Protein AF-A0AAD7G9S0-F1 (afdb_monomer_lite)

Structure (mmCIF, N/CA/C/O backbone):
data_AF-A0AAD7G9S0-F1
#
_entry.id   AF-A0AAD7G9S0-F1
#
loop_
_atom_site.group_PDB
_atom_site.id
_atom_site.type_symbol
_atom_site.label_atom_id
_atom_site.label_alt_id
_atom_site.label_comp_id
_atom_site.label_asym_id
_atom_site.label_entity_id
_atom_site.label_seq_id
_atom_site.pdbx_PDB_ins_code
_atom_site.Cartn_x
_atom_site.Cartn_y
_atom_site.Cartn_z
_atom_site.occupancy
_atom_site.B_iso_or_equiv
_atom_site.auth_seq_id
_atom_site.auth_comp_id
_atom_site.auth_asym_id
_atom_site.auth_atom_id
_atom_site.pdbx_PDB_model_num
ATOM 1 N N . SER A 1 1 ? 6.472 1.713 18.475 1.00 78.75 1 SER A N 1
ATOM 2 C CA . SER A 1 1 ? 5.303 2.547 18.807 1.00 78.75 1 SER A CA 1
ATOM 3 C C . SER A 1 1 ? 4.099 1.665 19.075 1.00 78.75 1 SER A C 1
ATOM 5 O O . SER A 1 1 ? 4.051 0.574 18.514 1.00 78.75 1 SER A O 1
ATOM 7 N N . THR A 1 2 ? 3.165 2.113 19.916 1.00 86.69 2 THR A N 1
ATOM 8 C CA . THR A 1 2 ? 1.872 1.447 20.148 1.00 86.69 2 THR A CA 1
ATOM 9 C C . THR A 1 2 ? 0.812 2.234 19.392 1.00 86.69 2 THR A C 1
ATOM 11 O O . THR A 1 2 ? 0.481 3.342 19.797 1.00 86.69 2 THR A O 1
ATOM 14 N N . LEU A 1 3 ? 0.374 1.709 18.250 1.00 90.31 3 LEU A N 1
ATOM 15 C CA . LEU A 1 3 ? -0.622 2.353 17.385 1.00 90.31 3 LEU A CA 1
ATOM 16 C C . LEU A 1 3 ? -1.947 1.586 17.392 1.00 90.31 3 LEU A C 1
ATOM 18 O O . LEU A 1 3 ? -3.009 2.188 17.293 1.00 90.31 3 LEU A O 1
ATOM 22 N N . ASP A 1 4 ? -1.870 0.266 17.553 1.00 90.62 4 ASP A N 1
ATOM 23 C CA . ASP A 1 4 ? -3.021 -0.622 17.593 1.00 90.62 4 ASP A CA 1
ATOM 24 C C . ASP A 1 4 ? -3.566 -0.692 19.028 1.00 90.62 4 ASP A C 1
ATOM 26 O O . ASP A 1 4 ? -2.855 -1.086 19.957 1.00 90.62 4 ASP A O 1
ATOM 30 N N . LEU A 1 5 ? -4.820 -0.276 19.211 1.00 92.88 5 LEU A N 1
ATOM 31 C CA . LEU A 1 5 ? -5.505 -0.207 20.503 1.00 92.88 5 LEU A CA 1
ATOM 32 C C . LEU A 1 5 ? -6.819 -0.990 20.441 1.00 92.88 5 LEU A C 1
ATOM 34 O O . LEU A 1 5 ? -7.514 -0.965 19.426 1.00 92.88 5 LEU A O 1
ATOM 38 N N . VAL A 1 6 ? -7.179 -1.647 21.545 1.00 93.00 6 VAL A N 1
ATOM 39 C CA . VAL A 1 6 ? -8.491 -2.281 21.721 1.00 93.00 6 VAL A CA 1
ATOM 40 C C . VAL A 1 6 ? -9.240 -1.534 22.813 1.00 93.00 6 VAL A C 1
ATOM 42 O O . VAL A 1 6 ? -8.829 -1.544 23.972 1.00 93.00 6 VAL A O 1
ATOM 45 N N . SER A 1 7 ? -10.336 -0.884 22.432 1.00 94.06 7 SER A N 1
ATOM 46 C CA . SER A 1 7 ? -11.200 -0.137 23.345 1.00 94.06 7 SER A CA 1
ATOM 47 C C . SER A 1 7 ? -12.435 -0.960 23.694 1.00 94.06 7 SER A C 1
ATOM 49 O O . SER A 1 7 ? -13.038 -1.587 22.824 1.00 94.06 7 SER A O 1
ATOM 51 N N . ALA A 1 8 ? -12.836 -0.930 24.961 1.00 93.31 8 ALA A N 1
ATOM 52 C CA . ALA A 1 8 ? -14.018 -1.619 25.461 1.00 93.31 8 ALA A CA 1
ATOM 53 C C . ALA A 1 8 ? -14.800 -0.701 26.407 1.00 93.31 8 ALA A C 1
ATOM 55 O O . ALA A 1 8 ? -14.240 0.213 27.012 1.00 93.31 8 ALA A O 1
ATOM 56 N N . THR A 1 9 ? -16.101 -0.950 26.547 1.00 95.50 9 THR A N 1
ATOM 57 C CA . THR A 1 9 ? -16.894 -0.334 27.619 1.00 95.50 9 THR A CA 1
ATOM 58 C C . THR A 1 9 ? -16.418 -0.869 28.976 1.00 95.50 9 THR A C 1
ATOM 60 O O . THR A 1 9 ? -15.915 -1.995 29.023 1.00 95.50 9 THR A O 1
ATOM 63 N N . PRO A 1 10 ? -16.610 -0.136 30.092 1.00 94.94 10 PRO A N 1
ATOM 64 C CA . PRO A 1 10 ? -16.160 -0.591 31.413 1.00 94.94 10 PRO A CA 1
ATOM 65 C C . PRO A 1 10 ? -16.652 -2.004 31.757 1.00 94.94 10 PRO A C 1
ATOM 67 O O . PRO A 1 10 ? -15.861 -2.877 32.089 1.00 94.94 10 PRO A O 1
ATOM 70 N N . ARG A 1 11 ? -17.942 -2.275 31.515 1.00 92.94 11 ARG A N 1
ATOM 71 C CA . ARG A 1 11 ? -18.555 -3.592 31.747 1.00 92.94 11 ARG A CA 1
ATOM 72 C C . ARG A 1 11 ? -17.902 -4.724 30.945 1.00 92.94 11 ARG A C 1
ATOM 74 O O . ARG A 1 11 ? -17.866 -5.856 31.408 1.00 92.94 11 ARG A O 1
ATOM 81 N N . LEU A 1 12 ? -17.451 -4.451 29.720 1.00 93.06 12 LEU A N 1
ATOM 82 C CA . LEU A 1 12 ? -16.795 -5.456 28.884 1.00 93.06 12 LEU A CA 1
ATOM 83 C C . LEU A 1 12 ? -15.326 -5.633 29.291 1.00 93.06 12 LEU A C 1
ATOM 85 O O . LEU A 1 12 ? -14.822 -6.753 29.246 1.00 93.06 12 LEU A O 1
ATOM 89 N N . ALA A 1 13 ? -14.661 -4.560 29.727 1.00 94.06 13 ALA A N 1
ATOM 90 C CA . ALA A 1 13 ? -13.280 -4.601 30.200 1.00 94.06 13 ALA A CA 1
ATOM 91 C C . ALA A 1 13 ? -13.106 -5.563 31.389 1.00 94.06 13 ALA A C 1
ATOM 93 O O . ALA A 1 13 ? -12.151 -6.336 31.397 1.00 94.06 13 ALA A O 1
ATOM 94 N N . ASP A 1 14 ? -14.080 -5.613 32.304 1.00 94.31 14 ASP A N 1
ATOM 95 C CA . ASP A 1 14 ? -14.083 -6.533 33.457 1.00 94.31 14 ASP A CA 1
ATOM 96 C C . ASP A 1 14 ? -14.110 -8.021 33.060 1.00 94.31 14 ASP A C 1
ATOM 98 O O . ASP A 1 14 ? -13.763 -8.896 33.850 1.00 94.31 14 ASP A O 1
ATOM 102 N N . THR A 1 15 ? -14.516 -8.330 31.825 1.00 94.50 15 THR A N 1
ATOM 103 C CA . THR A 1 15 ? -14.580 -9.707 31.306 1.00 94.50 15 THR A CA 1
ATOM 104 C C . THR A 1 15 ? -13.339 -10.113 30.509 1.00 94.50 15 THR A C 1
ATOM 106 O O . THR A 1 15 ? -13.239 -11.258 30.059 1.00 94.50 15 THR A O 1
ATOM 109 N N . VAL A 1 16 ? -12.380 -9.204 30.312 1.00 95.69 16 VAL A N 1
ATOM 110 C CA . VAL A 1 16 ? -11.143 -9.484 29.574 1.00 95.69 16 VAL A CA 1
ATOM 111 C C . VAL A 1 16 ? -10.212 -10.335 30.436 1.00 95.69 16 VAL A C 1
ATOM 113 O O . VAL A 1 16 ? -9.744 -9.909 31.486 1.00 95.69 16 VAL A O 1
ATOM 116 N N . THR A 1 17 ? -9.893 -11.539 29.967 1.00 95.88 17 THR A N 1
ATOM 117 C CA . THR A 1 17 ? -8.989 -12.478 30.653 1.00 95.88 17 THR A CA 1
ATOM 118 C C . THR A 1 17 ? -7.565 -12.440 30.107 1.00 95.88 17 THR A C 1
ATOM 120 O O . THR A 1 17 ? -6.636 -12.916 30.757 1.00 95.88 17 THR A O 1
ATOM 123 N N . LYS A 1 18 ? -7.370 -11.873 28.911 1.00 95.69 18 LYS A N 1
ATOM 124 C CA . LYS A 1 18 ? -6.057 -11.714 28.278 1.00 95.69 18 LYS A CA 1
ATOM 125 C C . LYS A 1 18 ? -6.073 -10.520 27.331 1.00 95.69 18 LYS A C 1
ATOM 127 O O . LYS A 1 18 ? -6.995 -10.389 26.535 1.00 95.69 18 LYS A O 1
ATOM 132 N N . CYS A 1 19 ? -5.024 -9.706 27.375 1.00 95.00 19 CYS A N 1
ATOM 133 C CA . CYS A 1 19 ? -4.734 -8.675 26.381 1.00 95.00 19 CYS A CA 1
ATOM 134 C C . CYS A 1 19 ? -3.214 -8.599 26.211 1.00 95.00 19 CYS A C 1
ATOM 136 O O . CYS A 1 19 ? -2.512 -8.133 27.108 1.00 95.00 19 CYS A O 1
ATOM 138 N N . VAL A 1 20 ? -2.683 -9.141 25.114 1.00 94.69 20 VAL A N 1
ATOM 139 C CA . VAL A 1 20 ? -1.231 -9.212 24.876 1.00 94.69 20 VAL A CA 1
ATOM 140 C C . VAL A 1 20 ? -0.898 -8.897 23.428 1.00 94.69 20 VAL A C 1
ATOM 142 O O . VAL A 1 20 ? -1.687 -9.147 22.525 1.00 94.69 20 VAL A O 1
ATOM 145 N N . VAL A 1 21 ? 0.311 -8.398 23.192 1.00 93.50 21 VAL A N 1
ATOM 146 C CA . VAL A 1 21 ? 0.823 -8.205 21.835 1.00 93.50 21 VAL A CA 1
ATOM 147 C C . VAL A 1 21 ? 1.469 -9.505 21.352 1.00 93.50 21 VAL A C 1
ATOM 149 O O . VAL A 1 21 ? 2.402 -10.004 21.983 1.00 93.50 21 VAL A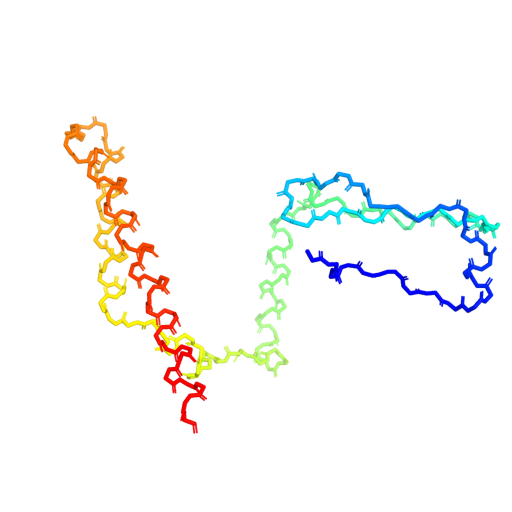 O 1
ATOM 152 N N . SER A 1 22 ? 0.993 -10.044 20.235 1.00 88.88 22 SER A N 1
ATOM 153 C CA . SER A 1 22 ? 1.470 -11.281 19.615 1.00 88.88 22 SER A CA 1
ATOM 154 C C . SER A 1 22 ? 2.284 -11.015 18.340 1.00 88.88 22 SER A C 1
ATOM 156 O O . SER A 1 22 ? 2.586 -9.871 17.974 1.00 88.88 22 SER A O 1
ATOM 158 N N . ARG A 1 23 ? 2.753 -12.084 17.685 1.00 84.88 23 ARG A N 1
ATOM 159 C CA . ARG A 1 23 ? 3.658 -11.978 16.530 1.00 84.88 23 ARG A CA 1
ATOM 160 C C . ARG A 1 23 ? 2.921 -11.399 15.317 1.00 84.88 23 ARG A C 1
ATOM 162 O O . ARG A 1 23 ? 1.815 -11.814 15.001 1.00 84.88 23 ARG A O 1
ATOM 169 N N . GLY A 1 24 ? 3.564 -10.478 14.600 1.00 79.69 24 GLY A N 1
ATOM 170 C CA . GLY A 1 24 ? 3.067 -9.997 13.308 1.00 79.69 24 GLY A CA 1
ATOM 171 C C . GLY A 1 24 ? 3.170 -11.073 12.218 1.00 79.69 24 GLY A C 1
ATOM 172 O O . GLY A 1 24 ? 4.185 -11.764 12.112 1.00 79.69 24 GLY A O 1
ATOM 173 N N . PHE A 1 25 ? 2.137 -11.200 11.383 1.00 82.62 25 PHE A N 1
ATOM 174 C CA . PHE A 1 25 ? 2.090 -12.135 10.249 1.00 82.62 25 PHE A CA 1
ATOM 175 C C . PHE A 1 25 ? 2.567 -11.467 8.949 1.00 82.62 25 PHE A C 1
ATOM 177 O O . PHE A 1 25 ? 1.815 -11.330 7.989 1.00 82.62 25 PHE A O 1
ATOM 184 N N . GLY A 1 26 ? 3.820 -11.004 8.929 1.00 83.94 26 GLY A N 1
ATOM 185 C CA . GLY A 1 26 ? 4.415 -10.357 7.749 1.00 83.94 26 GLY A CA 1
ATOM 186 C C . GLY A 1 26 ? 4.017 -8.890 7.531 1.00 83.94 26 GLY A C 1
ATOM 187 O O . GLY A 1 26 ? 4.447 -8.295 6.547 1.00 83.94 26 GLY A O 1
ATOM 188 N N . SER A 1 27 ? 3.241 -8.309 8.451 1.00 86.19 27 SER A N 1
ATOM 189 C CA . SER A 1 27 ? 3.047 -6.860 8.585 1.00 86.19 27 SER A CA 1
ATOM 190 C C . SER A 1 27 ? 4.174 -6.246 9.429 1.00 86.19 27 SER A C 1
ATOM 192 O O . SER A 1 27 ? 4.782 -6.938 10.250 1.00 86.19 27 SER A O 1
ATOM 194 N N . ASP A 1 28 ? 4.450 -4.954 9.248 1.00 89.44 28 ASP A N 1
ATOM 195 C CA . ASP A 1 28 ? 5.295 -4.149 10.142 1.00 89.44 28 ASP A CA 1
ATOM 196 C C . ASP A 1 28 ? 4.601 -3.814 11.478 1.00 89.44 28 ASP A C 1
ATOM 198 O O . ASP A 1 28 ? 5.248 -3.347 12.418 1.00 89.44 28 ASP A O 1
ATOM 202 N N . HIS A 1 29 ? 3.310 -4.140 11.594 1.00 90.94 29 HIS A N 1
ATOM 203 C CA . HIS A 1 29 ? 2.539 -4.123 12.834 1.00 90.94 29 HIS A CA 1
ATOM 204 C C . HIS A 1 29 ? 2.589 -5.463 13.584 1.00 90.94 29 HIS A C 1
ATOM 206 O O . HIS A 1 29 ? 2.794 -6.539 13.010 1.00 90.94 29 HIS A O 1
ATOM 212 N N . ARG A 1 30 ? 2.340 -5.404 14.898 1.00 90.50 30 ARG A N 1
ATOM 213 C CA . ARG A 1 30 ? 2.144 -6.585 15.753 1.00 90.50 30 ARG A CA 1
ATOM 214 C C . ARG A 1 30 ? 0.656 -6.778 16.031 1.00 90.50 30 ARG A C 1
ATOM 216 O O . ARG A 1 30 ? -0.080 -5.806 16.128 1.00 90.50 30 ARG A O 1
ATOM 223 N N . CYS A 1 31 ? 0.220 -8.025 16.155 1.00 92.62 31 CYS A N 1
ATOM 224 C CA . CYS A 1 31 ? -1.175 -8.326 16.459 1.00 92.62 31 CYS A CA 1
ATOM 225 C C . CYS A 1 31 ? -1.450 -8.108 17.960 1.00 92.62 31 CYS A C 1
ATOM 227 O O . CYS A 1 31 ? -0.545 -8.260 18.781 1.00 92.62 31 CYS A O 1
ATOM 229 N N . VAL A 1 32 ? -2.674 -7.716 18.318 1.00 93.94 32 VAL A N 1
ATOM 230 C CA . VAL A 1 32 ? -3.133 -7.618 19.710 1.00 93.94 32 VAL A CA 1
ATOM 231 C C . VAL A 1 32 ? -4.133 -8.746 19.942 1.00 93.94 32 VAL A C 1
ATOM 233 O O . VAL A 1 32 ? -5.239 -8.723 19.405 1.00 93.94 32 VAL A O 1
ATOM 236 N N . ASP A 1 33 ? -3.736 -9.739 20.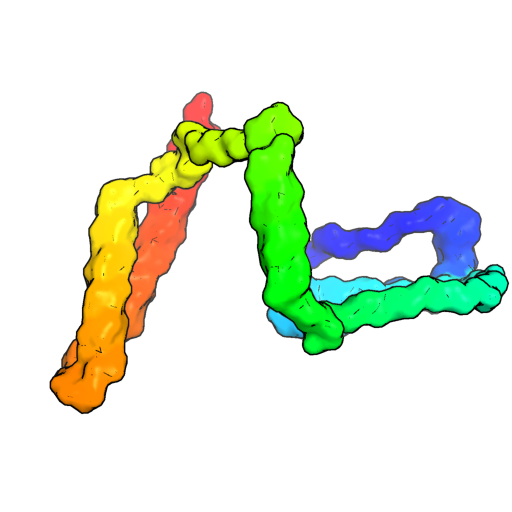732 1.00 94.12 33 ASP A N 1
ATOM 237 C CA . ASP A 1 33 ? -4.574 -10.877 21.092 1.00 94.12 33 ASP A CA 1
ATOM 238 C C . ASP A 1 33 ? -5.385 -10.532 22.342 1.00 94.12 33 ASP A C 1
ATOM 240 O O . ASP A 1 33 ? -4.819 -10.336 23.426 1.00 94.12 33 ASP A O 1
ATOM 244 N N . VAL A 1 34 ? -6.711 -10.524 22.207 1.00 95.19 34 VAL A N 1
ATOM 245 C CA . VAL A 1 34 ? -7.640 -10.299 23.319 1.00 95.19 34 VAL A CA 1
ATOM 246 C C . VAL A 1 34 ? -8.508 -11.530 23.530 1.00 95.19 34 VAL A C 1
ATOM 248 O O . VAL A 1 34 ? -9.083 -12.074 22.590 1.00 95.19 34 VAL A O 1
ATOM 251 N N . THR A 1 35 ? -8.603 -11.987 24.775 1.00 95.12 35 THR A N 1
ATOM 252 C CA . THR A 1 35 ? -9.533 -13.042 25.186 1.00 95.12 35 THR A CA 1
ATOM 253 C C . THR A 1 35 ? -10.535 -12.452 26.158 1.00 95.12 35 THR A C 1
ATOM 255 O O . THR A 1 35 ? -10.158 -11.807 27.135 1.00 95.12 35 THR A O 1
ATOM 258 N N . ILE A 1 36 ? -11.812 -12.667 25.861 1.00 95.00 36 ILE A N 1
ATOM 259 C CA . ILE A 1 36 ? -12.940 -12.126 26.612 1.00 95.00 36 ILE A CA 1
ATOM 260 C C . ILE A 1 36 ? -13.787 -13.307 27.078 1.00 95.00 36 ILE A C 1
ATOM 262 O O . ILE A 1 36 ? -14.163 -14.160 26.273 1.00 95.00 36 ILE A O 1
ATOM 266 N N . ASN A 1 37 ? -14.074 -13.369 28.373 1.00 93.62 37 ASN A N 1
ATOM 267 C CA . ASN A 1 37 ? -14.914 -14.398 28.963 1.00 93.62 37 ASN A CA 1
ATOM 268 C C . ASN A 1 37 ? -16.383 -13.962 28.937 1.00 93.62 37 ASN A C 1
ATOM 270 O O . ASN A 1 37 ? -16.898 -13.400 29.902 1.00 93.62 37 ASN A O 1
ATOM 274 N N . ILE A 1 38 ? -17.046 -14.203 27.809 1.00 90.88 38 ILE A N 1
ATOM 275 C CA . ILE A 1 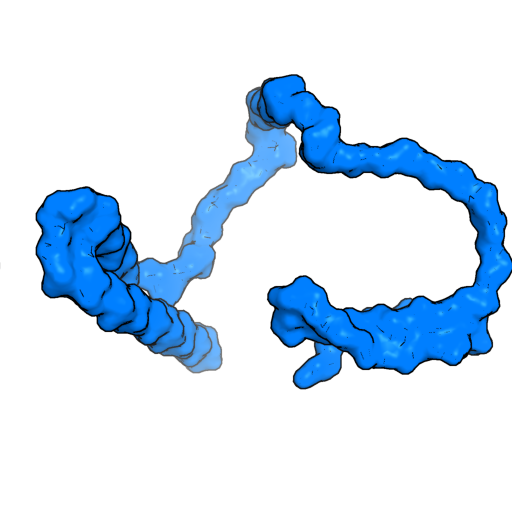38 ? -18.464 -13.893 27.617 1.00 90.88 38 ILE A CA 1
ATOM 276 C C . ILE A 1 38 ? -19.215 -15.110 27.084 1.00 90.88 38 ILE A C 1
ATOM 278 O O . ILE A 1 38 ? -18.749 -15.811 26.186 1.00 90.88 38 ILE A O 1
ATOM 282 N N . ALA A 1 39 ? -20.414 -15.342 27.615 1.00 85.94 39 ALA A N 1
ATOM 283 C CA . ALA A 1 39 ? -21.335 -16.322 27.062 1.00 85.94 39 ALA A CA 1
ATOM 284 C C . ALA A 1 39 ? -22.013 -15.720 25.823 1.00 85.94 39 ALA A C 1
ATOM 286 O O . ALA A 1 39 ? -22.863 -14.838 25.935 1.00 85.94 39 ALA A O 1
ATOM 287 N N . LEU A 1 40 ? -21.618 -16.180 24.636 1.00 82.00 40 LEU A N 1
ATOM 288 C CA . LEU A 1 40 ? -22.260 -15.810 23.377 1.00 82.00 40 LEU A CA 1
ATOM 289 C C . LEU A 1 40 ? -23.237 -16.908 22.954 1.00 82.00 40 LEU A C 1
ATOM 291 O O . LEU A 1 40 ? -22.895 -18.092 22.961 1.00 82.00 40 LEU A O 1
ATOM 295 N N . GLY A 1 41 ? -24.441 -16.514 22.538 1.00 83.75 41 GLY A N 1
ATOM 296 C CA . GLY A 1 41 ? -25.319 -17.410 21.794 1.00 83.75 41 GLY A CA 1
ATOM 297 C C . GLY A 1 41 ? -24.642 -17.804 20.481 1.00 83.75 41 GLY A C 1
ATOM 298 O O . GLY A 1 41 ? -24.125 -16.943 19.768 1.00 83.75 41 GLY A O 1
ATOM 299 N N . LYS A 1 42 ? -24.612 -19.100 20.160 1.00 78.19 42 LYS A N 1
ATOM 300 C CA . LYS A 1 42 ? -24.124 -19.561 18.858 1.00 78.19 42 LYS A CA 1
ATOM 301 C C . LYS A 1 42 ? -25.166 -19.198 17.806 1.00 78.19 42 LYS A C 1
ATOM 303 O O . LYS A 1 42 ? -26.234 -19.799 17.772 1.00 78.19 42 LYS A O 1
ATOM 308 N N . THR A 1 43 ? -24.858 -18.224 16.965 1.00 83.12 43 THR A N 1
ATOM 309 C CA . THR A 1 43 ? -25.584 -18.006 15.715 1.00 83.12 43 THR A CA 1
ATOM 310 C C . THR A 1 43 ? -24.872 -18.774 14.610 1.00 83.12 43 THR A C 1
ATOM 312 O O . THR A 1 43 ? -23.639 -18.835 14.592 1.00 83.12 43 THR A O 1
ATOM 315 N N . GLU A 1 44 ? -25.622 -19.395 13.698 1.00 84.31 44 GLU A N 1
ATOM 316 C CA . GLU A 1 44 ? -24.998 -19.918 12.486 1.00 84.31 44 GLU A CA 1
ATOM 317 C C . GLU A 1 44 ? -24.491 -18.727 11.668 1.00 84.31 44 GLU A C 1
ATOM 319 O O . GLU A 1 44 ? -25.282 -17.842 11.319 1.00 84.31 44 GLU A O 1
ATOM 324 N N . PRO A 1 45 ? -23.175 -18.633 11.408 1.00 80.38 45 PRO A N 1
ATOM 325 C CA . PRO A 1 45 ? -22.668 -17.550 10.596 1.00 80.38 45 PRO A CA 1
ATOM 326 C C . PRO A 1 45 ? -23.224 -17.709 9.178 1.00 80.38 45 PRO A C 1
ATOM 328 O O . PRO A 1 45 ? -23.301 -18.837 8.679 1.00 80.38 45 PRO A O 1
ATOM 331 N N . PRO A 1 46 ? -23.556 -16.605 8.489 1.00 81.88 46 PRO A N 1
ATOM 332 C CA . PRO A 1 46 ? -23.868 -16.683 7.074 1.00 81.88 46 PRO A CA 1
ATOM 333 C C . PRO A 1 46 ? -22.701 -17.356 6.331 1.00 81.88 46 PRO A C 1
ATOM 335 O O . PRO A 1 46 ? -21.542 -17.245 6.763 1.00 81.88 46 PRO A O 1
ATOM 338 N N . PRO A 1 47 ? -22.976 -18.062 5.222 1.00 83.38 47 PRO A N 1
ATOM 339 C CA . PRO A 1 47 ? -21.939 -18.722 4.448 1.00 83.38 47 PRO A CA 1
ATOM 340 C C . PRO A 1 47 ? -20.835 -17.720 4.104 1.00 83.38 47 PRO A C 1
ATOM 342 O O . PRO A 1 47 ? -21.073 -16.658 3.529 1.00 83.38 47 PRO A O 1
ATOM 345 N N . ARG A 1 48 ? -19.601 -18.044 4.502 1.00 81.75 48 ARG A N 1
ATOM 346 C CA . ARG A 1 48 ? -18.443 -17.203 4.202 1.00 81.75 48 ARG A CA 1
ATOM 347 C C . ARG A 1 48 ? -18.173 -17.258 2.705 1.00 81.75 48 ARG A C 1
ATOM 349 O O . ARG A 1 48 ? -17.759 -18.297 2.194 1.00 81.75 48 ARG A O 1
ATOM 356 N N . TYR A 1 49 ? -18.341 -16.129 2.026 1.00 80.94 49 TYR A N 1
ATOM 357 C CA . TYR A 1 49 ? -17.928 -15.982 0.636 1.00 80.94 49 TYR A CA 1
ATOM 358 C C . TYR A 1 49 ? -16.409 -16.155 0.533 1.00 80.94 49 TYR A C 1
ATOM 360 O O . TYR A 1 49 ? -15.629 -15.367 1.073 1.00 80.94 49 TYR A O 1
ATOM 368 N N . ARG A 1 50 ? -15.970 -17.222 -0.138 1.00 84.06 50 ARG A N 1
ATOM 369 C CA . ARG A 1 50 ? -14.555 -17.461 -0.423 1.00 84.06 50 ARG A CA 1
ATOM 370 C C . ARG A 1 50 ? -14.207 -16.773 -1.731 1.00 84.06 50 ARG A C 1
ATOM 372 O O . ARG A 1 50 ? -14.672 -17.192 -2.779 1.00 84.06 50 ARG A O 1
ATOM 379 N N . TRP A 1 51 ? -13.322 -15.778 -1.683 1.00 83.44 51 TRP A N 1
ATOM 380 C CA . TRP A 1 51 ? -12.837 -15.075 -2.881 1.00 83.44 51 TRP A CA 1
ATOM 381 C C . TRP A 1 51 ? -12.234 -16.013 -3.944 1.00 83.44 51 TRP A C 1
ATOM 383 O O . TRP A 1 51 ? -12.221 -15.688 -5.124 1.00 83.44 51 TRP A O 1
ATOM 393 N N . ARG A 1 52 ? -11.740 -17.187 -3.529 1.00 86.44 52 ARG A N 1
ATOM 394 C CA . ARG A 1 52 ? -11.210 -18.226 -4.426 1.00 86.44 52 ARG A CA 1
ATOM 395 C C . ARG A 1 52 ? -12.296 -18.952 -5.220 1.00 86.44 52 ARG A C 1
ATOM 397 O O . ARG A 1 52 ? -12.006 -19.418 -6.311 1.00 86.44 52 ARG A O 1
ATOM 404 N N . ASP A 1 53 ? -13.508 -19.017 -4.675 1.00 88.81 53 ASP A N 1
ATOM 405 C CA . ASP A 1 53 ? -14.656 -19.711 -5.267 1.00 88.81 53 ASP A CA 1
ATOM 406 C C . ASP A 1 53 ? -15.536 -18.736 -6.077 1.00 88.81 53 ASP A C 1
ATOM 408 O O . ASP A 1 53 ? -16.621 -19.090 -6.536 1.00 88.81 53 ASP A O 1
ATOM 412 N N . VAL A 1 54 ? -15.091 -17.484 -6.236 1.00 89.00 54 VAL A N 1
ATOM 413 C CA . VAL A 1 54 ? -15.806 -16.462 -7.003 1.00 89.00 54 VAL A CA 1
ATOM 414 C C . VAL A 1 54 ? -15.704 -16.782 -8.490 1.00 89.00 54 VAL A C 1
ATOM 416 O O . VAL A 1 54 ? -14.614 -16.974 -9.028 1.00 89.00 54 VAL A O 1
ATOM 419 N N . ASN A 1 55 ? -16.848 -16.766 -9.175 1.00 92.44 55 ASN A N 1
ATOM 420 C CA . ASN A 1 55 ? -16.878 -16.690 -10.629 1.00 92.44 55 ASN A CA 1
ATOM 421 C C . ASN A 1 55 ? -16.481 -15.268 -11.051 1.00 92.44 55 ASN A C 1
ATOM 423 O O . ASN A 1 55 ? -17.306 -14.351 -11.060 1.00 92.44 55 ASN A O 1
ATOM 427 N N . TRP A 1 56 ? -15.196 -15.088 -11.353 1.00 89.94 56 TRP A N 1
ATOM 428 C CA . TRP A 1 56 ? -14.626 -13.788 -11.700 1.00 89.94 56 TRP A CA 1
ATOM 429 C C . TRP A 1 56 ? -15.236 -13.183 -12.961 1.00 89.94 56 TRP A C 1
ATOM 431 O O . TRP A 1 56 ? -15.389 -11.966 -13.019 1.00 89.94 56 TRP A O 1
ATOM 441 N N . ASP A 1 57 ? -15.645 -14.003 -13.926 1.00 94.31 57 ASP A N 1
ATOM 442 C CA . ASP A 1 57 ? -16.258 -13.514 -15.162 1.00 94.31 57 ASP A CA 1
ATOM 443 C C . ASP A 1 57 ? -17.632 -12.897 -14.881 1.00 94.31 57 ASP A C 1
ATOM 445 O O . ASP A 1 57 ? -17.922 -11.781 -15.314 1.00 94.31 57 ASP A O 1
ATOM 449 N N . ALA A 1 58 ? -18.457 -13.581 -14.082 1.00 93.38 58 ALA A N 1
ATOM 450 C CA . ALA A 1 58 ? -19.761 -13.068 -13.669 1.00 93.38 58 ALA A CA 1
ATOM 451 C C . ALA A 1 58 ? -19.633 -11.813 -12.792 1.00 93.38 58 ALA A C 1
ATOM 453 O O . ALA A 1 58 ? -20.380 -10.853 -12.979 1.00 93.38 58 ALA A O 1
ATOM 454 N N . PHE A 1 59 ? -18.671 -11.801 -11.864 1.00 90.25 59 PHE A N 1
ATOM 455 C CA . PHE A 1 59 ? -18.405 -10.644 -11.010 1.00 90.25 59 PHE A CA 1
ATOM 456 C C . PHE A 1 59 ? -17.952 -9.426 -11.822 1.00 90.25 59 PHE A C 1
ATOM 458 O O . PHE A 1 59 ? -18.530 -8.353 -11.677 1.00 90.25 59 PHE A O 1
ATOM 465 N N . ASN A 1 60 ? -16.963 -9.586 -12.706 1.00 90.62 60 ASN A N 1
ATOM 466 C CA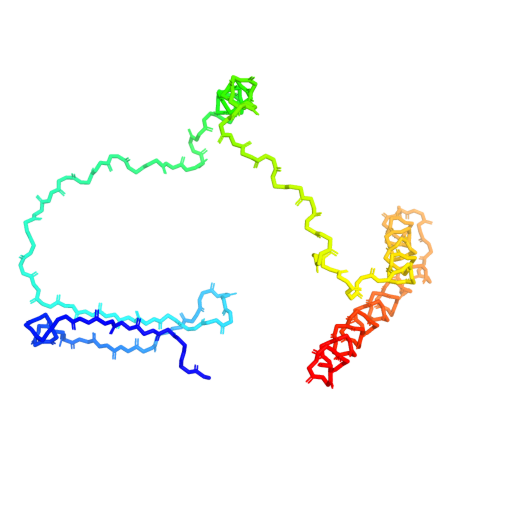 . ASN A 1 60 ? -16.456 -8.488 -13.530 1.00 90.62 60 ASN A CA 1
ATOM 467 C C . ASN A 1 60 ? -17.545 -7.937 -14.450 1.00 90.62 60 ASN A C 1
ATOM 469 O O . ASN A 1 60 ? -17.677 -6.722 -14.570 1.00 90.62 60 ASN A O 1
ATOM 473 N N . LYS A 1 61 ? -18.374 -8.813 -15.031 1.00 93.00 61 LYS A N 1
ATOM 474 C CA . LYS A 1 61 ? -19.531 -8.395 -15.823 1.00 93.00 61 LYS A CA 1
ATOM 475 C C . LYS A 1 61 ? -20.517 -7.572 -14.990 1.00 93.00 61 LYS A C 1
ATOM 477 O O . LYS A 1 61 ? -20.909 -6.494 -15.415 1.00 93.00 61 LYS A O 1
ATOM 482 N N . ALA A 1 62 ? -20.866 -8.032 -13.787 1.00 89.06 62 ALA A N 1
ATOM 483 C CA . ALA A 1 62 ? -21.759 -7.294 -12.895 1.00 89.06 62 ALA A CA 1
ATOM 484 C C . ALA A 1 62 ? -21.175 -5.932 -12.474 1.00 89.06 62 ALA A C 1
ATOM 486 O O . ALA A 1 62 ? -21.905 -4.942 -12.420 1.00 89.06 62 ALA A O 1
ATOM 487 N N . VAL A 1 63 ? -19.864 -5.861 -12.211 1.00 86.19 63 VAL A N 1
ATOM 488 C CA . VAL A 1 63 ? -19.162 -4.601 -11.916 1.00 86.19 63 VAL A CA 1
ATOM 489 C C . VAL A 1 63 ? -19.209 -3.664 -13.117 1.00 86.19 63 VAL A C 1
ATOM 491 O O . VAL A 1 63 ? -19.525 -2.493 -12.949 1.00 86.19 63 VAL A O 1
ATOM 494 N N . GLU A 1 64 ? -18.937 -4.156 -14.324 1.00 84.75 64 GLU A N 1
ATOM 495 C CA . GLU A 1 64 ? -19.023 -3.347 -15.539 1.00 84.75 64 GLU A CA 1
ATOM 496 C C . GLU A 1 64 ? -20.435 -2.827 -15.793 1.00 84.75 64 GLU A C 1
ATOM 498 O O . GLU A 1 64 ? -20.591 -1.651 -16.108 1.00 84.75 64 GLU A O 1
ATOM 503 N N . ASP A 1 65 ? -21.448 -3.681 -15.663 1.00 83.94 65 ASP A N 1
ATOM 504 C CA . ASP A 1 65 ? -22.845 -3.306 -15.877 1.00 83.94 65 ASP A CA 1
ATOM 505 C C . ASP A 1 65 ? -23.280 -2.244 -14.853 1.00 83.94 65 ASP A C 1
ATOM 507 O O . ASP A 1 65 ? -23.855 -1.226 -15.239 1.00 83.94 65 ASP A O 1
ATOM 511 N N . THR A 1 66 ? -22.895 -2.412 -13.581 1.00 80.31 66 THR A N 1
ATOM 512 C CA . THR A 1 66 ? -23.137 -1.420 -12.518 1.00 80.31 66 THR A CA 1
ATOM 513 C C . THR A 1 66 ? -22.385 -0.116 -12.791 1.00 80.31 66 THR A C 1
ATOM 515 O O . THR A 1 66 ? -22.963 0.962 -12.731 1.00 80.31 66 THR A O 1
ATOM 518 N N . CYS A 1 67 ? -21.099 -0.170 -13.148 1.00 70.62 67 CYS A N 1
ATOM 519 C CA . CYS A 1 67 ? -20.319 1.034 -13.442 1.00 70.62 67 CYS A CA 1
ATOM 520 C C . CYS A 1 67 ? -20.847 1.789 -14.670 1.00 70.62 67 CYS A C 1
ATOM 522 O O . CYS A 1 67 ? -20.812 3.017 -14.675 1.00 70.62 67 CYS A O 1
ATOM 524 N N . LYS A 1 68 ? -21.351 1.077 -15.688 1.00 67.94 68 LYS A N 1
ATOM 525 C CA . LYS A 1 68 ? -21.989 1.674 -16.871 1.00 67.94 68 LYS A CA 1
ATOM 526 C C . LYS A 1 68 ? -23.319 2.341 -16.512 1.00 67.94 68 LYS A C 1
ATOM 528 O O . LYS A 1 68 ? -23.625 3.387 -17.082 1.00 67.94 68 LYS A O 1
ATOM 533 N N . SER A 1 69 ? -24.091 1.777 -15.577 1.00 64.81 69 SER A N 1
ATOM 534 C CA . SER A 1 69 ? -25.352 2.373 -15.112 1.00 64.81 69 SER A CA 1
ATOM 535 C C . SER A 1 69 ? -25.157 3.533 -14.126 1.00 64.81 69 SER A C 1
ATOM 537 O O . SER A 1 69 ? -25.978 4.446 -14.108 1.00 64.81 69 SER A O 1
ATOM 539 N N . ASP A 1 70 ? -24.063 3.537 -13.357 1.00 57.81 70 ASP A N 1
ATOM 540 C CA . ASP A 1 70 ? -23.807 4.456 -12.233 1.00 57.81 70 ASP A CA 1
ATOM 541 C C . ASP A 1 70 ? -22.706 5.508 -12.484 1.00 57.81 70 ASP A C 1
ATOM 543 O O . ASP A 1 70 ? -22.143 6.080 -11.545 1.00 57.81 70 ASP A O 1
ATOM 547 N N . HIS A 1 71 ? -22.430 5.876 -13.741 1.00 57.09 71 HIS A N 1
ATOM 548 C CA . HIS A 1 71 ? -21.603 7.063 -14.033 1.00 57.09 71 HIS A CA 1
ATOM 549 C C . HIS A 1 71 ? -22.173 8.372 -13.436 1.00 57.09 71 HIS A C 1
ATOM 551 O O . HIS A 1 71 ? -21.464 9.375 -13.382 1.00 57.09 71 HIS A O 1
ATOM 557 N N . ALA A 1 72 ? -23.433 8.368 -12.985 1.00 58.69 72 ALA A N 1
ATOM 558 C CA . ALA A 1 72 ? -24.092 9.494 -12.327 1.00 58.69 72 ALA A CA 1
ATOM 559 C C . ALA A 1 72 ? -23.931 9.524 -10.789 1.00 58.69 72 ALA A C 1
ATOM 561 O O . ALA A 1 72 ? -24.046 10.595 -10.198 1.00 58.69 72 ALA A O 1
ATOM 562 N N . THR A 1 73 ? -23.681 8.387 -10.127 1.00 63.78 73 THR A N 1
ATOM 563 C CA . THR A 1 73 ? -23.730 8.241 -8.652 1.00 63.78 73 THR A CA 1
ATOM 564 C C . THR A 1 73 ? -22.367 8.008 -8.011 1.00 63.78 73 THR A C 1
ATOM 566 O O . THR A 1 73 ? -22.176 8.377 -6.851 1.00 63.78 73 THR A O 1
ATOM 569 N N . VAL A 1 74 ? -21.394 7.455 -8.741 1.00 61.19 74 VAL A N 1
ATOM 570 C CA . VAL A 1 74 ? -20.007 7.366 -8.269 1.00 61.19 74 VAL A CA 1
ATOM 571 C C . VAL A 1 74 ? -19.237 8.550 -8.846 1.00 61.19 74 VAL A C 1
ATOM 573 O O . VAL A 1 74 ? -18.882 8.510 -10.027 1.00 61.19 74 VAL A O 1
ATOM 576 N N . PRO A 1 75 ? -18.952 9.610 -8.061 1.00 65.50 75 PRO A N 1
ATOM 577 C CA . PRO A 1 75 ? -18.095 10.676 -8.544 1.00 65.50 75 PRO A CA 1
ATOM 578 C C . PRO A 1 75 ? -16.758 10.045 -8.912 1.00 65.50 75 PRO A C 1
ATOM 580 O O . PRO A 1 75 ? -16.051 9.496 -8.062 1.00 65.50 75 PRO A O 1
ATOM 583 N N . LEU A 1 76 ? -16.424 10.096 -10.201 1.00 64.19 76 LEU A N 1
ATOM 584 C CA . LEU A 1 76 ? -15.078 9.810 -10.658 1.00 64.19 76 LEU A CA 1
ATOM 585 C C . LEU A 1 76 ? -14.192 10.812 -9.934 1.00 64.19 76 LEU A C 1
ATOM 587 O O . LEU A 1 76 ? -14.190 11.992 -10.273 1.00 64.19 76 LEU A O 1
ATOM 591 N N . ALA A 1 77 ? -13.512 10.358 -8.881 1.00 65.88 77 ALA A N 1
ATOM 592 C CA . ALA A 1 77 ? -12.595 11.199 -8.143 1.00 65.88 77 ALA A CA 1
ATOM 593 C C . ALA A 1 77 ? -11.549 11.678 -9.145 1.00 65.88 77 ALA A C 1
ATOM 595 O O . ALA A 1 77 ? -10.679 10.912 -9.579 1.00 65.88 77 ALA A O 1
ATOM 596 N N . GLU A 1 78 ? -11.672 12.937 -9.561 1.00 62.16 78 GLU A N 1
ATOM 597 C CA . GLU A 1 78 ? -10.673 13.549 -10.407 1.00 62.16 78 GLU A CA 1
ATOM 598 C C . GLU A 1 78 ? -9.332 13.430 -9.693 1.00 62.16 78 GLU A C 1
ATOM 600 O O . GLU A 1 78 ? -9.238 13.420 -8.458 1.00 62.16 78 GLU A O 1
ATOM 605 N N . LYS A 1 79 ? -8.261 13.302 -10.474 1.00 64.62 79 LYS A N 1
ATOM 606 C CA . LYS A 1 79 ? -6.918 13.355 -9.908 1.00 64.62 79 LYS A CA 1
ATOM 607 C C . LYS A 1 79 ? -6.803 14.691 -9.185 1.00 64.62 79 LYS A C 1
ATOM 609 O O . LYS A 1 79 ? -6.667 15.724 -9.829 1.00 64.62 79 LYS A O 1
ATOM 614 N N . CYS A 1 80 ? -6.872 14.664 -7.858 1.00 66.88 80 CYS A N 1
ATOM 615 C CA . CYS A 1 80 ? -6.741 15.871 -7.065 1.00 66.88 80 CYS A CA 1
ATOM 616 C C . CYS A 1 80 ? -5.424 16.557 -7.449 1.00 66.88 80 CYS A C 1
ATOM 618 O O . CYS A 1 80 ? -4.374 15.911 -7.440 1.00 66.88 80 CYS A O 1
ATOM 620 N N . ALA A 1 81 ? -5.466 17.849 -7.783 1.00 65.88 81 ALA A N 1
ATOM 621 C CA . ALA A 1 81 ? -4.285 18.620 -8.185 1.00 65.88 81 ALA A CA 1
ATOM 622 C C . ALA A 1 81 ? -3.185 18.638 -7.101 1.00 65.88 81 ALA A C 1
ATOM 624 O O . ALA A 1 81 ? -2.010 18.875 -7.383 1.00 65.88 81 ALA A O 1
ATOM 625 N N . PHE A 1 82 ? -3.554 18.360 -5.849 1.00 68.12 82 PHE A N 1
ATOM 626 C CA . PHE A 1 82 ? -2.633 18.223 -4.721 1.00 68.12 82 PHE A CA 1
ATOM 627 C C . PHE A 1 82 ? -2.064 16.801 -4.574 1.00 68.12 82 PHE A C 1
ATOM 629 O O . PHE A 1 82 ? -1.064 16.594 -3.882 1.00 68.12 82 PHE A O 1
ATOM 636 N N . SER A 1 83 ? -2.649 15.810 -5.251 1.00 70.62 83 SER A N 1
ATOM 637 C CA . SER A 1 83 ? -2.179 14.428 -5.233 1.00 70.62 83 SER A CA 1
ATOM 638 C C . SER A 1 83 ? -0.823 14.336 -5.928 1.00 70.62 83 SER A C 1
ATOM 640 O O . SER A 1 83 ? -0.709 14.448 -7.146 1.00 70.62 83 SER A O 1
ATOM 642 N N . LYS A 1 84 ? 0.222 14.096 -5.126 1.00 79.94 84 LYS A N 1
ATOM 643 C CA . LYS A 1 84 ? 1.610 13.889 -5.573 1.00 79.94 84 LYS A CA 1
ATOM 644 C C . LYS A 1 84 ? 2.294 15.129 -6.168 1.00 79.94 84 LYS A C 1
ATOM 646 O O . LYS A 1 84 ? 3.085 14.984 -7.094 1.00 79.94 84 LYS A O 1
ATOM 651 N N . ARG A 1 85 ? 2.112 16.317 -5.577 1.00 84.94 85 ARG A N 1
ATOM 652 C CA . ARG A 1 85 ? 2.936 17.512 -5.891 1.00 84.94 85 ARG A CA 1
ATOM 653 C C . ARG A 1 85 ? 4.447 17.265 -5.784 1.00 84.94 85 ARG A C 1
ATOM 655 O O . ARG A 1 85 ? 5.230 17.822 -6.541 1.00 84.94 85 ARG A O 1
ATOM 662 N N . TRP A 1 86 ? 4.854 16.351 -4.905 1.00 90.12 86 TRP A N 1
ATOM 663 C CA . TRP A 1 86 ? 6.239 15.893 -4.793 1.00 90.12 86 TRP A CA 1
ATOM 664 C C . TRP A 1 86 ? 6.739 15.075 -6.002 1.00 90.12 86 TRP A C 1
ATOM 666 O O . TRP A 1 86 ? 7.934 14.805 -6.086 1.00 90.12 86 TRP A O 1
ATOM 676 N N . PHE A 1 87 ? 5.885 14.623 -6.927 1.00 93.19 87 PHE A N 1
ATOM 677 C CA . PHE A 1 87 ? 6.285 13.767 -8.048 1.00 93.19 87 PHE A CA 1
ATOM 678 C C . PHE A 1 87 ? 6.681 14.589 -9.281 1.00 93.19 87 PHE A C 1
ATOM 680 O O . PHE A 1 87 ? 5.846 14.987 -10.088 1.00 93.19 87 PHE A O 1
ATOM 687 N N . THR A 1 88 ? 7.983 14.821 -9.430 1.00 93.88 88 THR A N 1
ATOM 688 C CA . THR A 1 88 ? 8.548 15.684 -10.474 1.00 93.88 88 THR A CA 1
ATOM 689 C C . THR A 1 88 ? 8.762 14.964 -11.810 1.00 93.88 88 THR A C 1
ATOM 691 O O . THR A 1 88 ? 8.793 13.730 -11.889 1.00 93.88 88 THR A O 1
ATOM 694 N N . ALA A 1 89 ? 8.971 15.744 -12.878 1.00 94.44 89 ALA A N 1
A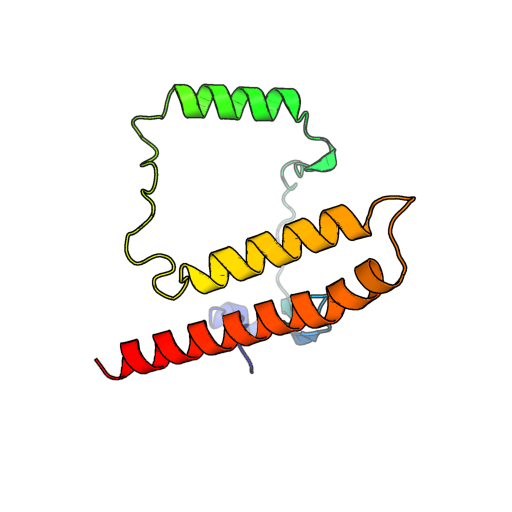TOM 695 C CA . ALA A 1 89 ? 9.335 15.226 -14.198 1.00 94.44 89 ALA A CA 1
ATOM 696 C C . ALA A 1 89 ? 10.625 14.382 -14.159 1.00 94.44 89 ALA A C 1
ATOM 698 O O . ALA A 1 89 ? 10.686 13.330 -14.799 1.00 94.44 89 ALA A O 1
ATOM 699 N N . ASP A 1 90 ? 11.606 14.771 -13.341 1.00 95.44 90 ASP A N 1
ATOM 700 C CA . ASP A 1 90 ? 12.854 14.020 -13.163 1.00 95.44 90 ASP A CA 1
ATOM 701 C C . ASP A 1 90 ? 12.614 12.640 -12.549 1.00 95.44 90 ASP A C 1
ATOM 703 O O . ASP A 1 90 ? 13.134 11.638 -13.041 1.00 95.44 90 ASP A O 1
ATOM 707 N N . LEU A 1 91 ? 11.760 12.548 -11.523 1.00 96.38 91 LEU A N 1
ATOM 708 C CA . LEU A 1 91 ? 11.386 11.260 -10.934 1.00 96.38 91 LEU A CA 1
ATOM 709 C C . LEU A 1 91 ? 10.656 10.368 -11.941 1.00 96.38 91 LEU A C 1
ATOM 711 O O . LEU A 1 91 ? 10.882 9.155 -11.962 1.00 96.38 91 LEU A O 1
ATOM 715 N N . LYS A 1 92 ? 9.804 10.955 -12.790 1.00 96.19 92 LYS A N 1
ATOM 716 C CA . LYS A 1 92 ? 9.160 10.232 -13.893 1.00 96.19 92 LYS A CA 1
ATOM 717 C C . LYS A 1 92 ? 10.201 9.713 -14.888 1.00 96.19 92 LYS A C 1
ATOM 719 O O . LYS A 1 92 ? 10.130 8.542 -15.254 1.00 96.19 92 LYS A O 1
ATOM 724 N N . LYS A 1 93 ? 11.184 10.532 -15.278 1.00 97.19 93 LYS A N 1
ATOM 725 C CA . LYS A 1 93 ? 12.280 10.133 -16.176 1.00 97.19 93 LYS A CA 1
ATOM 726 C C . LYS A 1 93 ? 13.091 8.974 -15.591 1.00 97.19 93 LYS A C 1
ATOM 728 O O . LYS A 1 93 ? 13.207 7.936 -16.234 1.00 97.19 93 LYS A O 1
ATOM 733 N N . MET A 1 94 ? 13.528 9.088 -14.336 1.00 97.75 94 MET A N 1
ATOM 734 C CA . MET A 1 94 ? 14.260 8.021 -13.640 1.00 97.75 94 MET A CA 1
ATOM 735 C C . MET A 1 94 ? 13.467 6.708 -13.567 1.00 97.75 94 MET A C 1
ATOM 737 O O . MET A 1 94 ? 14.040 5.626 -13.705 1.00 97.75 94 MET A O 1
ATOM 741 N N . LEU A 1 95 ? 12.148 6.783 -13.355 1.00 97.62 95 LEU A N 1
ATOM 742 C CA . LEU A 1 95 ? 11.278 5.607 -13.347 1.00 97.62 95 LEU A CA 1
ATOM 743 C C . LEU A 1 95 ? 11.178 4.963 -14.739 1.00 97.62 95 LEU A C 1
ATOM 745 O O . LEU A 1 95 ? 11.262 3.738 -14.852 1.00 97.62 95 LEU A O 1
ATOM 749 N N . CYS A 1 96 ? 11.026 5.767 -15.794 1.00 97.88 96 CYS A N 1
ATOM 750 C CA . CYS A 1 96 ? 11.029 5.287 -17.177 1.00 97.88 96 CYS A CA 1
ATOM 751 C C . CYS A 1 96 ? 12.357 4.606 -17.537 1.00 97.88 96 CYS A C 1
ATOM 753 O O . CYS A 1 96 ? 12.345 3.513 -18.112 1.00 97.88 96 CYS A O 1
ATOM 755 N N . ASP A 1 97 ? 13.485 5.199 -17.146 1.00 97.12 97 ASP A N 1
ATOM 756 C CA . ASP A 1 97 ? 14.824 4.653 -17.385 1.00 97.12 97 ASP A CA 1
ATOM 757 C C . ASP A 1 97 ? 15.021 3.323 -16.648 1.00 97.12 97 ASP A C 1
ATOM 759 O O . ASP A 1 97 ? 15.456 2.333 -17.243 1.00 97.12 97 ASP A O 1
ATOM 763 N N . LEU A 1 98 ? 14.615 3.258 -15.374 1.00 97.75 98 LEU A N 1
ATOM 764 C CA . LEU A 1 98 ? 14.645 2.031 -14.579 1.00 97.75 98 LEU A CA 1
ATOM 765 C C . LEU A 1 98 ? 13.793 0.923 -15.208 1.00 97.75 98 LEU A C 1
ATOM 767 O O . LEU A 1 98 ? 14.260 -0.208 -15.339 1.00 97.75 98 LEU A O 1
ATOM 771 N N . ASN A 1 99 ? 12.553 1.223 -15.598 1.00 97.81 99 ASN A N 1
ATOM 772 C CA . ASN A 1 99 ? 11.661 0.238 -16.213 1.00 97.81 99 ASN A CA 1
ATOM 773 C C . ASN A 1 99 ? 12.219 -0.259 -17.548 1.00 97.81 99 ASN A C 1
ATOM 775 O O . ASN A 1 99 ? 12.243 -1.463 -17.806 1.00 97.81 99 ASN A O 1
ATOM 779 N N . THR A 1 100 ? 12.749 0.652 -18.360 1.00 97.12 100 THR A N 1
ATOM 780 C CA . THR A 1 100 ? 13.410 0.317 -19.623 1.00 97.12 100 THR A CA 1
ATOM 781 C C . THR A 1 100 ? 14.612 -0.598 -19.394 1.00 97.12 100 THR A C 1
ATOM 783 O O . THR A 1 100 ? 14.763 -1.609 -20.085 1.00 97.12 100 THR A O 1
ATOM 786 N N . LEU A 1 101 ? 15.452 -0.293 -18.402 1.00 96.81 101 LEU A N 1
ATOM 787 C CA . LEU A 1 101 ? 16.603 -1.117 -18.043 1.00 96.81 101 LEU A CA 1
ATOM 788 C C . LEU A 1 101 ? 16.173 -2.498 -17.538 1.00 96.81 101 LEU A C 1
ATOM 790 O O . LEU A 1 101 ? 16.709 -3.495 -18.013 1.00 96.81 101 LEU A O 1
ATOM 794 N N . LYS A 1 102 ? 15.175 -2.577 -16.648 1.00 97.19 102 LYS A N 1
ATOM 795 C CA . LYS A 1 102 ? 14.620 -3.848 -16.150 1.00 97.19 102 LYS A CA 1
ATOM 796 C C . LYS A 1 102 ? 14.103 -4.725 -17.288 1.00 97.19 102 LYS A C 1
ATOM 798 O O . LYS A 1 102 ? 14.457 -5.899 -17.358 1.00 97.19 102 LYS A O 1
ATOM 803 N N . ASN A 1 103 ? 13.335 -4.146 -18.209 1.00 96.44 103 ASN A N 1
ATOM 804 C CA . ASN A 1 103 ? 12.791 -4.866 -19.361 1.00 96.44 103 ASN A CA 1
ATOM 805 C C . ASN A 1 103 ? 13.903 -5.364 -20.296 1.00 96.44 103 ASN A C 1
ATOM 807 O O . ASN A 1 103 ? 13.825 -6.471 -20.822 1.00 96.44 103 ASN A O 1
ATOM 811 N N . ARG A 1 104 ? 14.968 -4.574 -20.488 1.00 94.62 104 ARG A N 1
ATOM 812 C CA . ARG A 1 104 ? 16.145 -4.982 -21.274 1.00 94.62 104 ARG A CA 1
ATOM 813 C C . ARG A 1 104 ? 16.963 -6.067 -20.569 1.00 94.62 104 ARG A C 1
ATOM 815 O O . ARG A 1 104 ? 17.426 -6.979 -21.244 1.00 94.62 104 ARG A O 1
ATOM 822 N N . ALA A 1 105 ? 17.116 -5.979 -19.248 1.00 95.44 105 ALA A N 1
ATOM 823 C CA . ALA A 1 105 ? 17.871 -6.924 -18.428 1.00 95.44 105 ALA A CA 1
ATOM 824 C C . ALA A 1 105 ? 17.195 -8.301 -18.311 1.00 95.44 105 ALA A C 1
ATOM 826 O O . ALA A 1 105 ? 17.884 -9.311 -18.191 1.00 95.44 105 ALA A O 1
ATOM 827 N N . ALA A 1 106 ? 15.860 -8.342 -18.380 1.00 94.94 106 ALA A N 1
ATOM 828 C CA . ALA A 1 106 ? 15.067 -9.571 -18.338 1.00 94.94 106 ALA A CA 1
ATOM 829 C C . ALA A 1 106 ? 15.129 -10.400 -19.638 1.00 94.94 106 ALA A C 1
ATOM 831 O O . ALA A 1 106 ? 14.684 -11.547 -19.657 1.00 94.94 106 ALA A O 1
ATOM 832 N N . LYS A 1 107 ? 15.669 -9.849 -20.735 1.00 94.81 107 LYS A N 1
ATOM 833 C CA . LYS A 1 107 ? 15.816 -10.591 -21.995 1.00 94.81 107 LYS A CA 1
ATOM 834 C C . LYS A 1 107 ? 16.866 -11.697 -21.852 1.00 94.81 107 LYS A C 1
ATOM 836 O O . LYS A 1 107 ? 17.930 -11.472 -21.278 1.00 94.81 107 LYS A O 1
ATOM 841 N N . LYS A 1 108 ? 16.611 -12.863 -22.462 1.00 89.50 108 LYS A N 1
ATOM 842 C CA . LYS A 1 108 ? 17.534 -14.017 -22.449 1.00 89.50 108 LYS A CA 1
ATOM 843 C C . LYS A 1 108 ? 18.933 -13.674 -22.981 1.00 89.50 108 LYS A C 1
ATOM 845 O O . LYS A 1 108 ? 19.921 -14.154 -22.447 1.00 89.50 108 LYS A O 1
ATOM 850 N N . ASN A 1 109 ? 19.016 -12.794 -23.980 1.00 93.19 109 ASN A N 1
ATOM 851 C CA . ASN A 1 109 ? 20.269 -12.309 -24.567 1.00 93.19 109 ASN A CA 1
ATOM 852 C C . ASN A 1 109 ? 20.831 -11.045 -23.882 1.00 93.19 109 ASN A C 1
ATOM 854 O O . ASN A 1 109 ? 21.658 -10.341 -24.462 1.00 93.19 109 ASN A O 1
ATOM 858 N N . SER A 1 110 ? 20.368 -10.701 -22.675 1.00 93.31 110 SER A N 1
ATOM 859 C CA . SER A 1 110 ? 20.898 -9.544 -21.958 1.00 93.31 110 SER A CA 1
ATOM 860 C C . SER A 1 110 ? 22.349 -9.770 -21.537 1.00 93.31 110 SER A C 1
ATOM 862 O O . SER A 1 110 ? 22.732 -10.851 -21.090 1.00 93.31 110 SER A O 1
ATOM 864 N N . THR A 1 111 ? 23.136 -8.699 -21.582 1.00 95.38 111 THR A N 1
ATOM 865 C CA . THR A 1 111 ? 24.485 -8.673 -21.021 1.00 95.38 111 THR A CA 1
ATOM 866 C C . THR A 1 111 ? 24.435 -8.673 -19.493 1.00 95.38 111 THR A C 1
ATOM 868 O O . THR A 1 111 ? 23.478 -8.170 -18.891 1.00 95.38 111 THR A O 1
ATOM 871 N N . GLN A 1 112 ? 25.480 -9.217 -18.865 1.00 93.06 112 GLN A N 1
ATOM 872 C CA . GLN A 1 112 ? 25.624 -9.221 -17.408 1.00 93.06 112 GLN A CA 1
ATOM 873 C C . GLN A 1 112 ? 25.662 -7.791 -16.847 1.00 93.06 112 GLN A C 1
ATOM 875 O O . GLN A 1 112 ? 24.920 -7.481 -15.923 1.00 93.06 112 GLN A O 1
ATOM 880 N N . ALA A 1 113 ? 26.369 -6.878 -17.523 1.00 94.88 113 ALA A N 1
ATOM 881 C CA . ALA A 1 113 ? 26.414 -5.459 -17.167 1.00 94.88 113 ALA A CA 1
ATOM 882 C C . ALA A 1 113 ? 25.021 -4.807 -17.045 1.00 94.88 113 ALA A C 1
ATOM 884 O O . ALA A 1 113 ? 24.777 -4.026 -16.128 1.00 94.88 113 ALA A O 1
ATOM 885 N N . LYS A 1 114 ? 24.070 -5.146 -17.931 1.00 93.00 114 LYS A N 1
ATOM 886 C CA . LYS A 1 114 ? 22.693 -4.626 -17.844 1.00 93.00 114 LYS A CA 1
ATOM 887 C C . LYS A 1 114 ? 21.946 -5.176 -16.632 1.00 93.00 114 LYS A C 1
ATOM 889 O O . LYS A 1 114 ? 21.174 -4.435 -16.034 1.00 93.00 114 LYS A O 1
ATOM 894 N N . ARG A 1 115 ? 22.164 -6.447 -16.273 1.00 94.50 115 ARG A N 1
ATOM 895 C CA . ARG A 1 115 ? 21.572 -7.061 -15.073 1.00 94.50 115 ARG A CA 1
ATOM 896 C C . ARG A 1 115 ? 22.120 -6.414 -13.805 1.00 94.50 115 ARG A C 1
ATOM 898 O O . ARG A 1 115 ? 21.336 -6.010 -12.947 1.00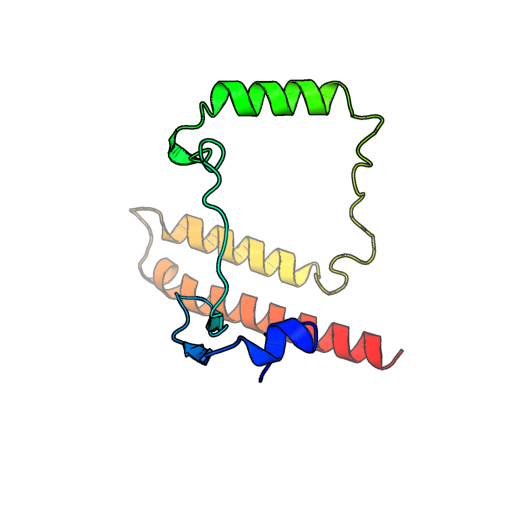 94.50 115 ARG A O 1
ATOM 905 N N . ASP A 1 116 ? 23.433 -6.229 -13.742 1.00 96.25 116 ASP A N 1
ATOM 906 C CA . ASP A 1 116 ? 24.106 -5.645 -12.581 1.00 96.25 116 ASP A CA 1
ATOM 907 C C . ASP A 1 116 ? 23.747 -4.168 -12.391 1.00 96.25 116 ASP A C 1
ATOM 909 O O . ASP A 1 116 ? 23.596 -3.716 -11.257 1.00 96.25 116 ASP A O 1
ATOM 913 N N . ALA A 1 117 ? 23.495 -3.436 -13.483 1.00 96.19 117 ALA A N 1
ATOM 914 C CA . ALA A 1 117 ? 23.060 -2.040 -13.446 1.00 96.19 117 ALA A CA 1
ATOM 915 C C . ALA A 1 117 ? 21.638 -1.839 -12.877 1.00 96.19 117 ALA A C 1
ATOM 917 O O . ALA A 1 117 ? 21.329 -0.757 -12.378 1.00 96.19 117 ALA A O 1
ATOM 918 N N . VAL A 1 118 ? 20.762 -2.855 -12.876 1.00 97.62 118 VAL A N 1
ATOM 919 C CA . VAL A 1 118 ? 19.375 -2.704 -12.381 1.00 97.62 118 VAL A CA 1
ATOM 920 C C . VAL A 1 118 ? 19.342 -2.298 -10.907 1.00 97.62 118 VAL A C 1
ATOM 922 O O . VAL A 1 118 ? 18.589 -1.399 -10.526 1.00 97.62 118 VAL A O 1
ATOM 925 N N . LYS A 1 119 ? 20.143 -2.956 -10.060 1.00 97.00 119 LYS A N 1
ATOM 926 C CA . LYS A 1 119 ? 20.160 -2.713 -8.609 1.00 97.00 119 LYS A CA 1
ATOM 927 C C . LYS A 1 119 ? 20.580 -1.274 -8.254 1.00 97.00 119 LYS A C 1
ATOM 929 O O . LYS A 1 119 ? 19.817 -0.636 -7.522 1.00 97.00 119 LYS A O 1
ATOM 934 N N . PRO A 1 120 ? 21.716 -0.730 -8.740 1.00 97.62 120 PRO A N 1
ATOM 935 C CA . PRO A 1 120 ? 22.101 0.649 -8.461 1.00 97.62 120 PRO A CA 1
ATOM 936 C C . PRO A 1 120 ? 21.113 1.660 -9.055 1.00 97.62 120 PRO A C 1
ATOM 938 O O . PRO A 1 120 ? 20.714 2.570 -8.331 1.00 97.62 120 PRO A O 1
ATOM 941 N N . THR A 1 121 ? 20.614 1.478 -10.285 1.00 97.31 121 THR A N 1
ATOM 942 C CA . THR A 1 121 ? 19.608 2.388 -10.874 1.00 97.31 121 THR A CA 1
ATOM 943 C C . THR A 1 121 ? 18.314 2.413 -10.057 1.00 97.31 121 THR A C 1
ATOM 945 O O . THR A 1 121 ? 17.772 3.480 -9.765 1.00 97.31 121 THR A O 1
ATOM 948 N N . ARG A 1 122 ? 17.840 1.246 -9.604 1.00 97.94 122 ARG A N 1
ATOM 949 C CA . ARG A 1 122 ? 16.673 1.131 -8.717 1.00 97.94 122 ARG A CA 1
ATOM 950 C C . ARG A 1 122 ? 16.906 1.864 -7.397 1.00 97.94 122 ARG A C 1
ATOM 952 O O . ARG A 1 122 ? 16.031 2.587 -6.920 1.00 97.94 122 ARG A O 1
ATOM 959 N N . ASN A 1 123 ? 18.075 1.665 -6.792 1.00 97.94 123 ASN A N 1
ATOM 960 C CA . ASN A 1 123 ? 18.421 2.298 -5.525 1.00 97.94 123 ASN A CA 1
ATOM 961 C C . ASN A 1 123 ? 18.526 3.825 -5.674 1.00 97.94 123 ASN A C 1
ATOM 963 O O . ASN A 1 123 ? 18.015 4.538 -4.811 1.00 97.94 123 ASN A O 1
ATOM 967 N N . ALA A 1 124 ? 19.106 4.317 -6.773 1.00 97.44 124 ALA A N 1
ATOM 968 C CA . ALA A 1 124 ? 19.181 5.739 -7.097 1.00 97.44 124 ALA A CA 1
ATOM 969 C C . ALA A 1 124 ? 17.781 6.359 -7.229 1.00 97.44 124 ALA A C 1
ATOM 971 O O . ALA A 1 124 ? 17.498 7.358 -6.569 1.00 97.44 124 ALA A O 1
ATOM 972 N N . TYR A 1 125 ? 16.872 5.716 -7.975 1.00 98.06 125 TYR A N 1
ATOM 973 C CA . TYR A 1 125 ? 15.473 6.145 -8.082 1.00 98.06 125 TYR A CA 1
ATOM 974 C C . TYR A 1 125 ? 14.782 6.224 -6.716 1.00 98.06 125 TYR A C 1
ATOM 976 O O . TYR A 1 125 ? 14.220 7.259 -6.369 1.00 98.06 125 TYR A O 1
ATOM 984 N N . HIS A 1 126 ? 14.848 5.168 -5.897 1.00 97.81 126 HIS A N 1
ATOM 985 C CA . HIS A 1 126 ? 14.202 5.196 -4.580 1.00 97.81 126 HIS A CA 1
ATOM 986 C C . HIS A 1 126 ? 14.858 6.182 -3.608 1.00 97.81 126 HIS A C 1
ATOM 988 O O . HIS A 1 126 ? 14.170 6.721 -2.740 1.00 97.81 126 HIS A O 1
ATOM 994 N N . SER A 1 127 ? 16.166 6.424 -3.727 1.00 97.88 127 SER A N 1
ATOM 995 C CA . SER A 1 127 ? 16.854 7.449 -2.940 1.00 97.88 127 SER A CA 1
ATOM 996 C C . SER A 1 127 ? 16.343 8.844 -3.302 1.00 97.88 127 SER A C 1
ATOM 998 O O . SER A 1 127 ? 15.882 9.566 -2.415 1.00 97.88 127 SER A O 1
ATOM 1000 N N . ALA A 1 128 ? 16.306 9.169 -4.599 1.00 97.50 128 ALA A N 1
ATOM 1001 C CA . ALA A 1 128 ? 15.757 10.421 -5.114 1.00 97.50 128 ALA A CA 1
ATOM 1002 C C . ALA A 1 128 ? 14.277 10.595 -4.736 1.00 97.50 128 ALA A C 1
ATOM 1004 O O . ALA A 1 128 ? 13.882 11.653 -4.258 1.00 97.50 128 ALA A O 1
ATOM 1005 N N . LEU A 1 129 ? 13.470 9.533 -4.841 1.00 96.81 129 LEU A N 1
ATOM 1006 C CA . LEU A 1 129 ? 12.057 9.525 -4.452 1.00 96.81 129 LEU A CA 1
ATOM 1007 C C . LEU A 1 129 ? 11.864 9.899 -2.976 1.00 96.81 129 LEU A C 1
ATOM 1009 O O . LEU A 1 129 ? 11.004 10.711 -2.641 1.00 96.81 129 LEU A O 1
ATOM 1013 N N . ARG A 1 130 ? 12.660 9.303 -2.078 1.00 96.56 130 ARG A N 1
ATOM 1014 C CA . ARG A 1 130 ? 12.605 9.602 -0.640 1.00 96.56 130 ARG A CA 1
ATOM 1015 C C . ARG A 1 130 ? 13.101 11.012 -0.335 1.00 96.56 130 ARG A C 1
ATOM 1017 O O . ARG A 1 130 ? 12.485 11.689 0.482 1.00 96.56 130 ARG A O 1
ATOM 1024 N N . ALA A 1 131 ? 14.186 11.447 -0.975 1.00 95.81 131 ALA A N 1
ATOM 1025 C CA . ALA A 1 131 ? 14.712 12.801 -0.820 1.00 95.81 131 ALA A CA 1
ATOM 1026 C C . ALA A 1 131 ? 13.683 13.847 -1.263 1.00 95.81 131 ALA A C 1
ATOM 1028 O O . ALA A 1 131 ? 13.409 14.775 -0.511 1.00 95.81 131 ALA A O 1
ATOM 1029 N N . GLN A 1 132 ? 13.043 13.635 -2.414 1.00 96.06 132 GLN A N 1
ATOM 1030 C CA . GLN A 1 132 ? 12.034 14.539 -2.950 1.00 96.06 132 GLN A CA 1
ATOM 1031 C C . GLN A 1 132 ? 10.789 14.621 -2.073 1.00 96.06 132 GLN A C 1
ATOM 1033 O O . GLN A 1 132 ? 10.309 15.716 -1.804 1.00 96.06 132 GLN A O 1
ATOM 1038 N N . LYS A 1 133 ? 10.287 13.478 -1.587 1.00 94.38 133 LYS A N 1
ATOM 1039 C CA . LYS A 1 133 ? 9.186 13.466 -0.617 1.00 94.38 133 LYS A CA 1
ATOM 1040 C C . LYS A 1 133 ? 9.545 14.271 0.628 1.00 94.38 133 LYS A C 1
ATOM 1042 O O . LYS A 1 133 ? 8.763 15.117 1.030 1.00 94.38 133 LYS A O 1
ATOM 1047 N N . ARG A 1 134 ? 10.723 14.032 1.219 1.00 93.38 134 ARG A N 1
ATOM 1048 C CA . ARG A 1 134 ? 11.173 14.776 2.407 1.00 93.38 134 ARG A CA 1
ATOM 1049 C C . ARG A 1 134 ? 11.300 16.271 2.140 1.00 93.38 134 ARG A C 1
ATOM 1051 O O . ARG A 1 134 ? 10.856 17.046 2.968 1.00 93.38 134 ARG A O 1
ATOM 1058 N N . ARG A 1 135 ? 11.901 16.655 1.012 1.00 92.94 135 ARG A N 1
ATOM 1059 C CA . ARG A 1 135 ? 12.054 18.056 0.609 1.00 92.94 135 ARG A CA 1
ATOM 1060 C C . ARG A 1 135 ? 10.699 18.746 0.492 1.00 92.94 135 ARG A C 1
ATOM 1062 O O . ARG A 1 135 ? 10.480 19.731 1.173 1.00 92.94 135 ARG A O 1
ATOM 1069 N N . HIS A 1 136 ? 9.786 18.156 -0.275 1.00 92.06 136 HIS A N 1
ATOM 1070 C CA . HIS A 1 136 ? 8.441 18.692 -0.444 1.00 92.06 136 HIS A CA 1
ATOM 1071 C C . HIS A 1 136 ? 7.697 18.838 0.887 1.00 92.06 136 HIS A C 1
ATOM 1073 O O . HIS A 1 136 ? 7.047 19.846 1.104 1.00 92.06 136 HIS A O 1
ATOM 1079 N N . TRP A 1 137 ? 7.801 17.848 1.781 1.00 89.12 137 TRP A N 1
ATOM 1080 C CA . TRP A 1 137 ? 7.181 17.939 3.104 1.00 89.12 137 TRP A CA 1
ATOM 1081 C C . TRP A 1 137 ? 7.797 19.026 3.986 1.00 89.12 137 TRP A C 1
ATOM 1083 O O . TRP A 1 137 ? 7.068 19.614 4.768 1.00 89.12 137 TRP A O 1
ATOM 1093 N N . LYS A 1 138 ? 9.107 19.282 3.882 1.00 92.38 138 LYS A N 1
ATOM 1094 C CA . LYS A 1 138 ? 9.751 20.388 4.604 1.00 92.38 138 LYS A CA 1
ATOM 1095 C C . LYS A 1 138 ? 9.276 21.738 4.079 1.00 92.38 138 LYS A C 1
ATOM 1097 O O . LYS A 1 138 ? 8.766 22.514 4.864 1.00 92.38 138 LYS A O 1
ATOM 1102 N N . GLU A 1 139 ? 9.361 21.943 2.762 1.00 89.25 139 GLU A N 1
ATOM 1103 C CA . GLU A 1 139 ? 8.882 23.162 2.089 1.00 89.25 139 GLU A CA 1
ATOM 1104 C C . GLU A 1 139 ? 7.406 23.427 2.436 1.00 89.25 139 GLU A C 1
ATOM 1106 O O . GLU A 1 139 ? 7.051 24.525 2.827 1.00 89.25 139 GLU A O 1
ATOM 1111 N N . TRP A 1 140 ? 6.556 22.394 2.403 1.00 86.38 140 TRP A N 1
ATOM 1112 C CA . TRP A 1 140 ? 5.129 22.518 2.721 1.00 86.38 140 TRP A CA 1
ATOM 1113 C C . TRP A 1 140 ? 4.814 22.808 4.198 1.00 86.38 140 TRP A C 1
ATOM 1115 O O . TRP A 1 140 ? 3.734 23.304 4.482 1.00 86.38 140 TRP A O 1
ATOM 1125 N N . LEU A 1 141 ? 5.692 22.441 5.138 1.00 83.88 141 LEU A N 1
ATOM 1126 C CA . LEU A 1 141 ? 5.518 22.746 6.568 1.00 83.88 141 LEU A CA 1
ATOM 1127 C C . LEU A 1 141 ? 6.110 24.109 6.960 1.00 83.88 141 LEU A C 1
ATOM 1129 O O . LEU A 1 141 ? 5.844 24.580 8.063 1.00 83.88 141 LEU A O 1
ATOM 1133 N N . GLU A 1 142 ? 6.974 24.672 6.113 1.00 75.38 142 GLU A N 1
ATOM 1134 C CA . GLU A 1 142 ? 7.615 25.978 6.302 1.00 75.38 142 GLU A CA 1
ATOM 1135 C C . GLU A 1 142 ? 6.793 27.129 5.680 1.00 75.38 142 GLU A C 1
ATOM 1137 O O . GLU A 1 142 ? 7.001 28.278 6.070 1.00 75.38 142 GLU A O 1
ATOM 1142 N N . ASP A 1 143 ? 5.853 26.807 4.780 1.00 55.12 143 ASP A N 1
ATOM 1143 C CA . ASP A 1 143 ? 4.798 27.687 4.239 1.00 55.12 143 ASP A CA 1
ATOM 1144 C C . ASP A 1 143 ? 3.526 27.677 5.115 1.00 55.12 143 ASP A C 1
ATOM 1146 O O . ASP A 1 143 ? 2.897 28.754 5.261 1.00 55.12 143 ASP A O 1
#

Sequence (143 aa):
STLDLVSATPRLADTVTKCVVSRGFGSDHRCVDVTINIALGKTEPPPRYRWRDVNWDAFNKAVEDTCKSDHATVPLAEKCAFSKRWFTADLKKMLCDLNTLKNRAAKKNSTQAKRDAVKPTRNAYHSALRAQKRRHWKEWLED

Foldseek 3Di:
DDDDDDDDDPVQVVQWPDWDWADDPPDPDTDTDIDGRDDDDDDDDDPDDDPVPDPVVVVVVVVVVCCVVVPPPDPPPPCPPPNPPLCDPVLVVLVVVLVVLVVQCPDPPHDPVSVVVNVVSVVVSVVSSVVSVVVVVVVVVVD

Organism: Mycena rosella (NCBI:txid1033263)

pLDDT: mean 88.09, std 10.63, range [55.12, 98.06]

Radius of gyration: 25.16 Å; chains: 1; bounding box: 52×48×58 Å

Secondary structure (DSSP, 8-state):
---------HHHHTTEEEEEEE--SSSSSPEEEEEE------PPPPP---GGG--HHHHHHHHHHHHHH-TTTS------TTTTTT--HHHHHHHHHHHHHHHHHTSTT--HHHHHHHHHHHHHHHHHHHHHHHHHHHHHHH-